Protein AF-A0AAT9G9V3-F1 (afdb_monomer_lite)

Radius of gyration: 20.54 Å; chains: 1; bounding box: 36×36×72 Å

pLDDT: mean 86.08, std 12.6, range [43.69, 94.94]

Organism: NCBI:txid3113639

Structure (mmCIF, N/CA/C/O backbone):
data_AF-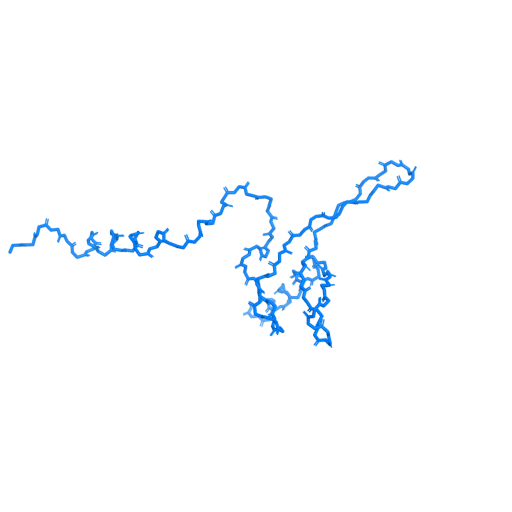A0AAT9G9V3-F1
#
_entry.id   AF-A0AAT9G9V3-F1
#
loop_
_atom_site.group_PDB
_atom_site.id
_atom_site.type_symbol
_atom_site.label_atom_id
_atom_site.label_alt_id
_atom_site.label_comp_id
_atom_site.label_asym_id
_atom_site.label_entity_id
_atom_site.label_seq_id
_atom_site.pdbx_PDB_ins_code
_atom_site.Cartn_x
_atom_site.Cartn_y
_atom_site.Cartn_z
_atom_site.occupancy
_atom_site.B_iso_or_equiv
_atom_site.auth_seq_id
_atom_site.auth_comp_id
_atom_site.auth_asym_id
_atom_site.auth_atom_id
_atom_site.pdbx_PDB_model_num
ATOM 1 N N . MET A 1 1 ? -13.713 0.844 48.429 1.00 48.12 1 MET A N 1
ATOM 2 C CA . MET A 1 1 ? -13.788 2.246 47.971 1.00 48.12 1 MET A CA 1
ATOM 3 C C . MET A 1 1 ? -13.233 2.299 46.562 1.00 48.12 1 MET A C 1
ATOM 5 O O . MET A 1 1 ? -12.088 1.921 46.354 1.00 48.12 1 MET A O 1
ATOM 9 N N . THR A 1 2 ? -14.066 2.657 45.594 1.00 72.19 2 THR A N 1
ATOM 10 C CA . THR A 1 2 ? -13.674 2.732 44.184 1.00 72.19 2 THR A CA 1
ATOM 11 C C . THR A 1 2 ? -13.137 4.135 43.929 1.00 72.19 2 THR A C 1
ATOM 13 O O . THR A 1 2 ? -13.892 5.094 44.026 1.00 72.19 2 THR A O 1
ATOM 16 N N . ILE A 1 3 ? -11.830 4.261 43.682 1.00 88.62 3 ILE A N 1
ATOM 17 C CA . ILE A 1 3 ? -11.157 5.567 43.533 1.00 88.62 3 ILE A CA 1
ATOM 18 C C . ILE A 1 3 ? -11.429 6.172 42.145 1.00 88.62 3 ILE A C 1
ATOM 20 O O . ILE A 1 3 ? -11.451 7.388 41.990 1.00 88.62 3 ILE A O 1
ATOM 24 N N . ILE A 1 4 ? -11.681 5.327 41.140 1.00 91.25 4 ILE A N 1
ATOM 25 C CA . ILE A 1 4 ? -12.012 5.723 39.765 1.00 91.25 4 ILE A CA 1
ATOM 26 C C . ILE A 1 4 ? -13.038 4.768 39.152 1.00 91.25 4 ILE A C 1
ATOM 28 O O . ILE A 1 4 ? -13.073 3.586 39.497 1.00 91.25 4 ILE A O 1
ATOM 32 N N . THR A 1 5 ? -13.846 5.257 38.210 1.00 93.44 5 THR A N 1
ATOM 33 C CA . THR A 1 5 ? -14.817 4.423 37.490 1.00 93.44 5 THR A CA 1
ATOM 34 C C . THR A 1 5 ? -14.118 3.384 36.609 1.00 93.44 5 THR A C 1
ATOM 36 O O . THR A 1 5 ? -12.986 3.567 36.147 1.00 93.44 5 THR A O 1
ATOM 39 N N . LYS A 1 6 ? -14.816 2.271 36.349 1.00 89.50 6 LYS A N 1
ATOM 40 C CA . LYS A 1 6 ? -14.334 1.214 35.448 1.00 89.50 6 LYS A CA 1
ATOM 41 C C . LYS A 1 6 ? -14.054 1.760 34.047 1.00 89.50 6 LYS A C 1
ATOM 43 O O . LYS A 1 6 ? -13.081 1.346 33.429 1.00 89.50 6 LYS A O 1
ATOM 48 N N . GLU A 1 7 ? -14.872 2.693 33.575 1.00 92.50 7 GLU A N 1
ATOM 49 C CA . GLU A 1 7 ? -14.719 3.346 32.271 1.00 92.50 7 GLU A CA 1
ATOM 50 C C . GLU A 1 7 ? -13.397 4.109 32.178 1.00 92.50 7 GLU A C 1
ATOM 52 O O . GLU A 1 7 ? -12.614 3.850 31.267 1.00 92.50 7 GLU A O 1
ATOM 57 N N . THR A 1 8 ? -13.082 4.951 33.169 1.00 92.00 8 THR A N 1
ATOM 58 C CA . THR A 1 8 ? -11.811 5.691 33.218 1.00 92.00 8 THR A CA 1
ATOM 59 C C . THR A 1 8 ? -10.615 4.745 33.280 1.00 92.00 8 THR A C 1
ATOM 61 O O . THR A 1 8 ? -9.619 4.941 32.585 1.00 92.00 8 THR A O 1
ATOM 64 N N . PHE A 1 9 ? -10.714 3.671 34.069 1.00 93.19 9 PHE A N 1
ATOM 65 C CA . PHE A 1 9 ? -9.659 2.662 34.133 1.00 93.19 9 PHE A CA 1
ATOM 66 C C . PHE A 1 9 ? -9.447 1.954 32.788 1.00 93.19 9 PHE A C 1
ATOM 68 O O . PHE A 1 9 ? -8.303 1.759 32.376 1.00 93.19 9 PHE A O 1
ATOM 75 N N . MET A 1 10 ? -10.526 1.582 32.092 1.00 92.62 10 MET A N 1
ATOM 76 C CA . MET A 1 10 ? -10.441 0.916 30.790 1.00 92.62 10 MET A CA 1
ATOM 77 C C . MET A 1 10 ? -9.892 1.849 29.708 1.00 92.62 10 MET A C 1
ATOM 79 O O . MET A 1 10 ? -8.993 1.439 28.982 1.00 92.62 10 MET A O 1
ATOM 83 N N . ALA A 1 11 ? -10.308 3.117 29.674 1.00 87.88 11 ALA A N 1
ATOM 84 C CA . ALA A 1 11 ? -9.765 4.107 28.742 1.00 87.88 11 ALA A CA 1
ATOM 85 C C . ALA A 1 11 ? -8.243 4.283 28.915 1.00 87.88 11 ALA A C 1
ATOM 87 O O . ALA A 1 11 ? -7.477 4.202 27.952 1.00 87.88 11 ALA A O 1
ATOM 88 N N . CYS A 1 12 ? -7.774 4.430 30.158 1.00 90.88 12 CYS A N 1
ATOM 89 C CA . CYS A 1 12 ? -6.343 4.506 30.460 1.00 90.88 12 CYS A CA 1
ATOM 90 C C . CYS A 1 12 ? -5.604 3.203 30.113 1.00 90.88 12 CYS A C 1
ATOM 92 O O . CYS A 1 12 ? -4.468 3.229 29.631 1.00 90.88 12 CYS A O 1
ATOM 94 N N . LYS A 1 13 ? -6.240 2.048 30.345 1.00 89.81 13 LYS A N 1
ATOM 95 C CA . LYS A 1 13 ? -5.694 0.73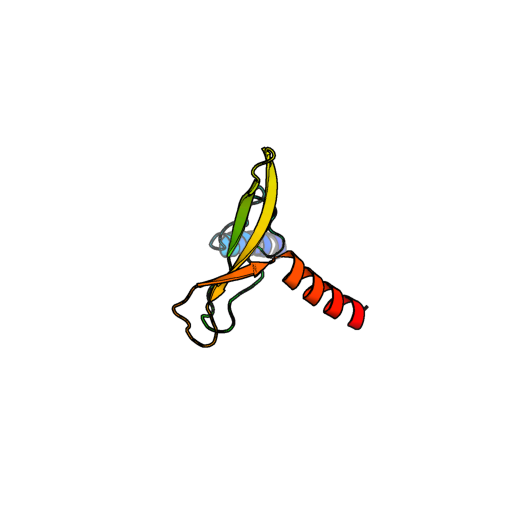3 29.996 1.00 89.81 13 LYS A CA 1
ATOM 96 C C . LYS A 1 13 ? -5.528 0.588 28.483 1.00 89.81 13 LYS A C 1
ATOM 98 O O . LYS A 1 13 ? -4.482 0.099 28.064 1.00 89.81 13 LYS A O 1
ATOM 103 N N . ASP A 1 14 ? -6.484 1.046 27.686 1.00 87.00 14 ASP A N 1
ATOM 104 C CA . ASP A 1 14 ? -6.437 0.967 26.225 1.00 87.00 14 ASP A CA 1
ATOM 105 C C . ASP A 1 14 ? -5.340 1.856 25.638 1.00 87.00 14 ASP A C 1
ATOM 107 O O . ASP A 1 14 ? -4.587 1.404 24.775 1.00 87.00 14 ASP A O 1
ATOM 111 N N . VAL A 1 15 ? -5.151 3.068 26.169 1.00 82.31 15 VAL A N 1
ATOM 112 C CA . VAL A 1 15 ? -4.019 3.934 25.794 1.00 82.31 15 VAL A CA 1
ATOM 113 C C . VAL A 1 15 ? -2.687 3.272 26.163 1.00 82.31 15 VAL A C 1
ATOM 115 O O . VAL A 1 15 ? -1.789 3.165 25.326 1.00 82.31 15 VAL A O 1
ATOM 118 N N . ARG A 1 16 ? -2.565 2.751 27.393 1.00 82.50 16 ARG A N 1
ATOM 119 C CA . ARG A 1 16 ? -1.347 2.077 27.879 1.00 82.50 16 ARG A CA 1
ATOM 120 C C . ARG A 1 16 ? -0.997 0.837 27.052 1.00 82.50 16 ARG A C 1
ATOM 122 O O . ARG A 1 16 ? 0.177 0.600 26.778 1.00 82.50 16 ARG A O 1
ATOM 129 N N . LEU A 1 17 ? -1.994 0.040 26.666 1.00 82.12 17 LEU A N 1
ATOM 130 C CA . LEU A 1 17 ? -1.816 -1.160 25.840 1.00 82.12 17 LEU A CA 1
ATOM 131 C C . LEU A 1 17 ? -1.652 -0.828 24.346 1.00 82.12 17 LEU A C 1
ATOM 133 O O . LEU A 1 17 ? -1.014 -1.586 23.616 1.00 82.12 17 LEU A O 1
ATOM 137 N N . GLY A 1 18 ? -2.177 0.309 23.889 1.00 72.00 18 GLY A N 1
ATOM 138 C CA . GLY A 1 18 ? -2.040 0.820 22.526 1.00 72.00 18 GLY A CA 1
ATOM 139 C C . GLY A 1 18 ? -0.696 1.493 22.234 1.00 72.00 18 GLY A C 1
ATOM 140 O O . GLY A 1 18 ? -0.310 1.565 21.073 1.00 72.00 18 GLY A O 1
ATOM 141 N N . TRP A 1 19 ? 0.057 1.912 23.258 1.00 56.06 19 TRP A N 1
ATOM 142 C CA . TRP A 1 19 ? 1.309 2.680 23.134 1.00 56.06 19 TRP A CA 1
ATOM 143 C C . TRP A 1 19 ? 2.424 1.992 22.319 1.00 56.06 19 TRP A C 1
ATOM 145 O O . TRP A 1 19 ? 3.259 2.660 21.716 1.00 56.06 19 TRP A O 1
ATOM 155 N N . LYS A 1 20 ? 2.450 0.651 22.258 1.00 59.72 20 LYS A N 1
ATOM 156 C CA . LYS A 1 20 ? 3.404 -0.107 21.418 1.00 59.72 20 LYS A CA 1
ATOM 157 C C . LYS A 1 20 ? 2.932 -0.323 19.978 1.00 59.72 20 LYS A C 1
ATOM 159 O O . LYS A 1 20 ? 3.703 -0.834 19.163 1.00 59.72 20 LYS A O 1
ATOM 164 N N . LYS A 1 21 ? 1.690 0.032 19.638 1.00 64.06 21 LYS A N 1
ATOM 165 C CA . LYS A 1 21 ? 1.251 0.022 18.242 1.00 64.06 21 LYS A CA 1
ATOM 166 C C . LYS A 1 21 ? 1.978 1.163 17.549 1.00 64.06 21 LYS A C 1
ATOM 168 O O . LYS A 1 21 ? 1.914 2.303 17.994 1.00 64.06 21 LYS A O 1
ATOM 173 N N . LYS A 1 22 ? 2.720 0.834 16.491 1.00 60.94 22 LYS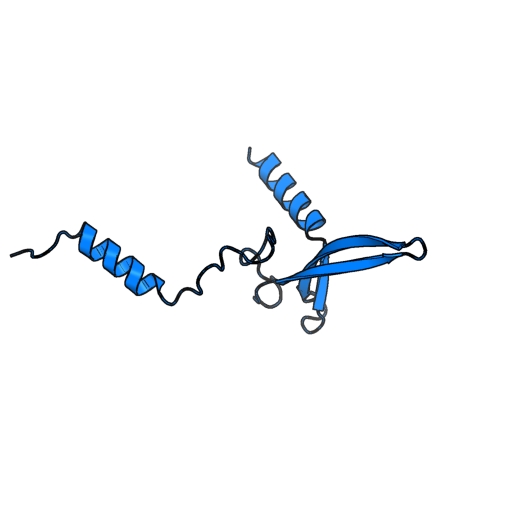 A N 1
ATOM 174 C CA . LYS A 1 22 ? 3.469 1.806 15.692 1.00 60.94 22 LYS A CA 1
ATOM 175 C C . LYS A 1 22 ? 2.514 2.963 15.347 1.00 60.94 22 LYS A C 1
ATOM 177 O O . LYS A 1 22 ? 1.505 2.685 14.697 1.00 60.94 22 LYS A O 1
ATOM 182 N N . PRO A 1 23 ? 2.763 4.205 15.807 1.00 56.88 23 PRO A N 1
ATOM 183 C CA . PRO A 1 23 ? 1.835 5.300 15.577 1.00 56.88 23 PRO A CA 1
ATOM 184 C C . PRO A 1 23 ? 1.613 5.449 14.074 1.00 56.88 23 PRO A C 1
ATOM 186 O O . PRO A 1 23 ? 2.570 5.488 13.291 1.00 56.88 23 PRO A O 1
ATOM 189 N N . PHE A 1 24 ? 0.342 5.477 13.671 1.00 56.88 24 PHE A N 1
ATOM 190 C CA . PHE A 1 24 ? -0.042 5.838 12.316 1.00 56.88 24 PHE A CA 1
ATOM 191 C C . PHE A 1 24 ? 0.492 7.252 12.076 1.00 56.88 24 PHE A C 1
ATOM 193 O O . PHE A 1 24 ? 0.051 8.201 12.721 1.00 56.88 24 PHE A O 1
ATOM 200 N N . LYS A 1 25 ? 1.523 7.386 11.231 1.00 53.47 25 LYS A N 1
ATOM 201 C CA . LYS A 1 25 ? 2.083 8.688 10.850 1.00 53.47 25 LYS A CA 1
ATOM 202 C C . LYS A 1 25 ? 1.020 9.427 10.034 1.00 53.47 25 LYS A C 1
ATOM 204 O O . LYS A 1 25 ? 0.975 9.290 8.815 1.00 53.47 25 LYS A O 1
ATOM 209 N N . TYR A 1 26 ? 0.167 10.173 10.722 1.00 43.69 26 TYR A N 1
ATOM 210 C CA . TYR A 1 26 ? -0.735 11.146 10.124 1.00 43.69 26 TYR A CA 1
ATOM 211 C C . TYR A 1 26 ? 0.148 12.260 9.536 1.00 43.69 26 TYR A C 1
ATOM 213 O O . TYR A 1 26 ? 0.845 12.941 10.286 1.00 43.69 26 TYR A O 1
ATOM 221 N N . GLY A 1 27 ? 0.239 12.352 8.204 1.00 52.94 27 GLY A N 1
ATOM 222 C CA . GLY A 1 27 ? 1.071 13.348 7.504 1.00 52.94 27 GLY A CA 1
ATOM 223 C C . GLY A 1 27 ? 2.254 12.818 6.675 1.00 52.94 27 GLY A C 1
ATOM 224 O O . GLY A 1 27 ? 3.093 13.605 6.245 1.00 52.94 27 GLY A O 1
ATOM 225 N N . GLY A 1 28 ? 2.375 11.504 6.440 1.00 56.66 28 GLY A N 1
ATOM 226 C CA . GLY A 1 28 ? 3.178 11.003 5.308 1.00 56.66 28 GLY A CA 1
ATOM 227 C C . GLY A 1 28 ? 2.384 11.101 4.000 1.00 56.66 28 GLY A C 1
ATOM 228 O O . GLY A 1 28 ? 1.166 11.144 4.081 1.00 56.66 28 GLY A O 1
ATOM 229 N N . LYS A 1 29 ? 3.048 11.104 2.825 1.00 61.69 29 LYS A N 1
ATOM 230 C CA . LYS A 1 29 ? 2.377 11.040 1.504 1.00 61.69 29 LYS A CA 1
ATOM 231 C C . LYS A 1 29 ? 1.168 10.088 1.557 1.00 61.69 29 LYS A C 1
ATOM 233 O O . LYS A 1 29 ? 1.332 8.956 2.033 1.00 61.69 29 LYS A O 1
ATOM 238 N N . ASP A 1 30 ? 0.008 10.571 1.103 1.00 69.56 30 ASP A N 1
ATOM 239 C CA . ASP A 1 30 ? -1.282 9.872 1.162 1.00 69.56 30 ASP A CA 1
ATOM 240 C C . ASP A 1 30 ? -1.291 8.686 0.198 1.00 69.56 30 ASP A C 1
ATOM 242 O O . ASP A 1 30 ? -1.758 8.751 -0.934 1.00 69.56 30 ASP A O 1
ATOM 246 N N . PHE A 1 31 ? -0.703 7.587 0.646 1.00 81.88 31 PHE A N 1
ATOM 247 C CA . PHE A 1 31 ? -0.792 6.304 -0.026 1.00 81.88 31 PHE A CA 1
ATOM 248 C C . PHE A 1 31 ? -2.026 5.574 0.486 1.00 81.88 31 PHE A C 1
ATOM 250 O O . PHE A 1 31 ? -2.107 5.272 1.682 1.00 81.88 31 PHE A O 1
ATOM 257 N N . LEU A 1 32 ? -2.965 5.270 -0.409 1.00 86.00 32 LEU A N 1
ATOM 258 C CA . LEU A 1 32 ? -4.281 4.751 -0.040 1.00 86.00 32 LEU A CA 1
ATOM 259 C C . LEU A 1 32 ? -4.188 3.436 0.739 1.00 86.00 32 LEU A C 1
ATOM 261 O O . LEU A 1 32 ? -4.877 3.241 1.737 1.00 86.00 32 LEU A O 1
ATOM 265 N N . PHE A 1 33 ? -3.296 2.541 0.314 1.00 89.06 33 PHE A N 1
ATOM 266 C CA . PHE A 1 33 ? -3.173 1.208 0.905 1.00 89.06 33 PHE A CA 1
ATOM 267 C C . PHE A 1 33 ? -2.114 1.106 2.007 1.00 89.06 33 PHE A C 1
ATOM 269 O O . PHE A 1 33 ? -1.748 0.004 2.435 1.00 89.06 33 PHE A O 1
ATOM 276 N N . ARG A 1 34 ? -1.602 2.240 2.499 1.00 85.94 34 ARG A N 1
ATOM 277 C CA . ARG A 1 34 ? -0.536 2.270 3.503 1.00 85.94 34 ARG A CA 1
ATOM 278 C C . ARG A 1 34 ? -0.932 1.515 4.768 1.00 85.94 34 ARG A C 1
ATOM 280 O O . ARG A 1 34 ? -1.771 1.957 5.543 1.00 85.94 34 ARG A O 1
ATOM 287 N N . GLY A 1 35 ? -0.237 0.409 5.022 1.00 84.75 35 GLY A N 1
ATOM 288 C CA . GLY A 1 35 ? -0.453 -0.406 6.218 1.00 84.75 35 GLY A CA 1
ATOM 289 C C . GLY A 1 35 ? -1.732 -1.245 6.200 1.00 84.75 35 GLY A C 1
ATOM 290 O O . GLY A 1 35 ? -2.038 -1.859 7.217 1.00 84.75 35 GLY A O 1
ATOM 291 N N . LEU A 1 36 ? -2.446 -1.297 5.072 1.00 89.56 36 LEU A N 1
ATOM 292 C CA . LEU A 1 36 ? -3.677 -2.077 4.923 1.00 89.56 36 LEU A CA 1
ATOM 293 C C . LEU A 1 36 ? -3.438 -3.442 4.273 1.00 89.56 36 LEU A C 1
ATOM 295 O O . LEU A 1 36 ? -4.161 -4.392 4.556 1.00 89.56 36 LEU A O 1
ATOM 299 N N . ILE A 1 37 ? -2.420 -3.551 3.419 1.00 91.50 37 ILE A N 1
ATOM 300 C CA . ILE A 1 37 ? -2.192 -4.732 2.582 1.00 91.50 37 ILE A CA 1
ATOM 301 C C . ILE A 1 37 ? -0.888 -5.459 2.929 1.00 91.50 37 ILE A C 1
ATOM 303 O O . ILE A 1 37 ? 0.160 -4.860 3.200 1.00 91.50 37 ILE A O 1
ATOM 307 N N . THR A 1 38 ? -0.950 -6.786 2.883 1.00 94.31 38 THR A N 1
ATOM 308 C CA . THR A 1 38 ? 0.183 -7.691 3.089 1.00 94.31 38 THR A CA 1
ATOM 309 C C . THR A 1 38 ? 0.339 -8.617 1.887 1.00 94.31 38 THR A C 1
ATOM 311 O O . THR A 1 38 ? -0.615 -8.950 1.186 1.00 94.31 38 THR A O 1
ATOM 314 N N . CYS A 1 39 ? 1.575 -9.019 1.606 1.00 92.81 39 CYS A N 1
ATOM 315 C CA . CYS A 1 39 ? 1.875 -9.964 0.544 1.00 92.81 39 CYS A CA 1
ATOM 316 C C . CYS A 1 39 ? 1.430 -11.367 0.969 1.00 92.81 39 CYS A C 1
ATOM 318 O O . CYS A 1 39 ? 1.970 -11.908 1.931 1.00 92.81 39 CYS A O 1
ATOM 320 N N . ALA A 1 40 ? 0.522 -11.991 0.219 1.00 92.56 40 ALA A N 1
ATOM 321 C CA . ALA A 1 40 ? 0.058 -13.352 0.506 1.00 92.56 40 ALA A CA 1
ATOM 322 C C . ALA A 1 40 ? 1.190 -14.403 0.497 1.00 92.56 40 ALA A C 1
ATOM 324 O O . ALA A 1 40 ? 1.101 -15.414 1.182 1.00 92.56 40 ALA A O 1
ATOM 325 N N . VAL A 1 41 ? 2.266 -14.156 -0.258 1.00 92.00 41 VAL A N 1
ATOM 326 C CA . VAL A 1 41 ? 3.388 -15.096 -0.434 1.00 92.00 41 VAL A CA 1
ATOM 327 C C . VAL A 1 41 ? 4.375 -15.031 0.732 1.00 92.00 41 VAL A C 1
ATOM 329 O O . VAL A 1 41 ? 4.895 -16.052 1.165 1.00 92.00 41 VAL A O 1
ATOM 332 N N . THR A 1 42 ? 4.674 -13.827 1.226 1.00 91.44 42 THR A N 1
ATOM 333 C CA . THR A 1 42 ? 5.739 -13.613 2.226 1.00 91.44 42 THR A CA 1
ATOM 334 C C . THR A 1 42 ? 5.222 -13.150 3.585 1.00 91.44 42 THR A C 1
ATOM 336 O O . THR A 1 42 ? 6.003 -13.053 4.528 1.00 91.44 42 THR A O 1
ATOM 339 N N . GLY A 1 43 ? 3.943 -12.785 3.690 1.00 92.19 43 GLY A N 1
ATOM 340 C CA . GLY A 1 43 ? 3.338 -12.169 4.873 1.00 92.19 43 GLY A CA 1
ATOM 341 C C . GLY A 1 43 ? 3.822 -10.744 5.168 1.00 92.19 43 GLY A C 1
ATOM 342 O O . GLY A 1 43 ? 3.324 -10.099 6.089 1.00 92.19 43 GLY A O 1
ATOM 343 N N . LYS A 1 44 ? 4.787 -10.222 4.402 1.00 91.44 44 LYS A N 1
ATOM 344 C CA . LYS A 1 44 ? 5.357 -8.889 4.612 1.00 91.44 44 LYS A CA 1
ATOM 345 C C . LYS A 1 44 ? 4.357 -7.806 4.218 1.00 91.44 44 LYS A C 1
ATOM 347 O O . LYS A 1 44 ? 3.593 -7.964 3.267 1.00 91.44 44 LYS A O 1
ATOM 352 N N . MET A 1 45 ? 4.398 -6.684 4.930 1.00 92.25 45 MET A N 1
ATOM 353 C CA . MET A 1 45 ? 3.619 -5.495 4.585 1.00 92.25 45 MET A CA 1
ATOM 354 C C . MET A 1 45 ? 4.067 -4.949 3.227 1.00 92.25 45 MET A C 1
ATOM 356 O O . MET A 1 45 ? 5.267 -4.812 2.982 1.00 92.25 45 MET A O 1
ATOM 360 N N . VAL A 1 46 ? 3.105 -4.643 2.359 1.00 93.44 46 VAL A N 1
ATOM 361 C CA . VAL A 1 46 ? 3.374 -4.013 1.062 1.00 93.44 46 VAL A CA 1
ATOM 362 C C . VAL A 1 46 ? 3.613 -2.521 1.281 1.00 93.44 46 VAL A C 1
ATOM 364 O O . VAL A 1 46 ? 2.961 -1.883 2.111 1.00 93.44 46 VAL A O 1
ATOM 367 N N . THR A 1 47 ? 4.579 -1.967 0.555 1.00 90.50 47 THR A N 1
ATOM 368 C CA . THR A 1 47 ? 4.980 -0.561 0.670 1.00 90.50 47 THR A CA 1
ATOM 369 C C . THR A 1 47 ? 4.656 0.199 -0.605 1.00 90.50 47 THR A C 1
ATOM 371 O O . THR A 1 47 ? 4.931 -0.300 -1.694 1.00 90.50 47 THR A O 1
ATOM 374 N N . SER A 1 48 ? 4.120 1.410 -0.469 1.00 91.19 48 SER A N 1
ATOM 375 C CA . SER A 1 48 ? 3.867 2.300 -1.604 1.00 91.19 48 SER A CA 1
ATOM 376 C C . SER A 1 48 ? 5.094 3.168 -1.911 1.00 91.19 48 SER A C 1
ATOM 378 O O . SER A 1 48 ? 5.733 3.702 -1.000 1.00 91.19 48 SER A O 1
ATOM 380 N N . GLU A 1 49 ? 5.424 3.306 -3.192 1.00 90.31 49 GLU A N 1
ATOM 381 C CA . GLU A 1 49 ? 6.559 4.062 -3.736 1.00 90.31 49 GLU A CA 1
ATOM 382 C C . GLU A 1 49 ? 6.068 4.933 -4.907 1.00 90.31 49 GLU A C 1
ATOM 384 O O . GLU A 1 49 ? 5.245 4.486 -5.703 1.00 90.31 49 GLU A O 1
ATOM 389 N N . ILE A 1 50 ? 6.553 6.177 -5.024 1.00 91.06 50 ILE A N 1
ATOM 390 C CA . ILE A 1 50 ? 6.245 7.047 -6.176 1.00 91.06 50 ILE A CA 1
ATOM 391 C C . ILE A 1 50 ? 7.370 6.937 -7.187 1.00 91.06 50 ILE A C 1
ATOM 393 O O . ILE A 1 50 ? 8.537 7.103 -6.839 1.00 91.06 50 ILE A O 1
ATOM 397 N N . HIS A 1 51 ? 7.004 6.677 -8.434 1.00 90.62 51 HIS A N 1
ATOM 398 C CA . HIS A 1 51 ? 7.912 6.660 -9.564 1.00 90.62 51 HIS A CA 1
ATOM 399 C C . HIS A 1 51 ? 7.544 7.827 -10.474 1.00 90.62 51 HIS A C 1
ATOM 401 O O . HIS A 1 51 ? 6.415 7.898 -10.962 1.00 90.62 51 HIS A O 1
ATOM 407 N N . SER A 1 52 ? 8.495 8.728 -10.697 1.00 91.75 52 SER A N 1
ATOM 408 C CA . SER A 1 52 ? 8.357 9.833 -11.638 1.00 91.75 52 SER A CA 1
ATOM 409 C C . SER A 1 52 ? 9.141 9.541 -12.914 1.00 91.75 52 SER A C 1
ATOM 411 O O . SER A 1 52 ? 10.201 8.908 -12.890 1.00 91.75 52 SER A O 1
ATOM 413 N N . LYS A 1 53 ? 8.606 9.978 -14.052 1.00 91.81 53 LYS A N 1
ATOM 414 C CA . LYS A 1 53 ? 9.279 9.913 -15.347 1.00 91.81 53 LYS A CA 1
ATOM 415 C C . LYS A 1 53 ? 9.212 11.275 -16.015 1.00 91.81 53 LYS A C 1
ATOM 417 O O . LYS A 1 53 ? 8.125 11.780 -16.283 1.00 91.81 53 LYS A O 1
ATOM 422 N N . THR A 1 54 ? 10.385 11.813 -16.326 1.00 93.44 54 THR A N 1
ATOM 423 C CA . THR A 1 54 ? 10.528 13.012 -17.151 1.00 93.44 54 THR A CA 1
ATOM 424 C C . THR A 1 54 ? 10.689 12.602 -18.610 1.00 93.44 54 THR A C 1
ATOM 426 O O . THR A 1 54 ? 11.523 11.754 -18.936 1.00 93.44 54 THR A O 1
ATOM 429 N N . TYR A 1 55 ? 9.875 13.177 -19.485 1.00 91.50 55 TYR A N 1
ATOM 430 C CA . TYR A 1 55 ? 9.922 12.955 -20.925 1.00 91.50 55 TYR A CA 1
ATOM 431 C C . TYR A 1 55 ? 10.832 13.981 -21.603 1.00 91.50 55 TYR A C 1
ATOM 433 O O . TYR A 1 55 ? 11.217 14.995 -21.020 1.00 91.50 55 TYR A O 1
ATOM 441 N N . SER A 1 56 ? 11.189 13.711 -22.856 1.00 90.06 56 SER A N 1
ATOM 442 C CA . SER A 1 56 ? 12.064 14.572 -23.660 1.00 90.06 56 SER A CA 1
ATOM 443 C C . SER A 1 56 ? 11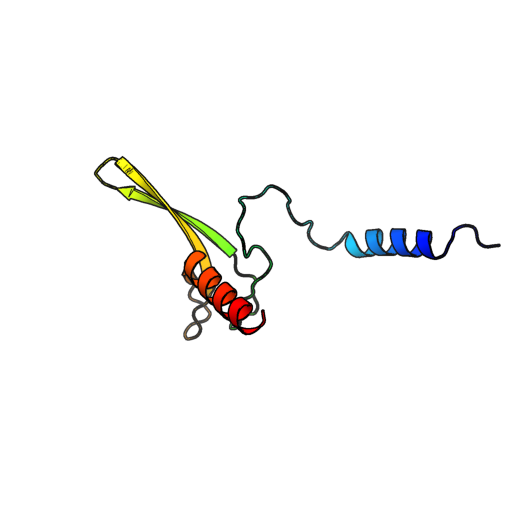.487 15.965 -23.938 1.00 90.06 56 SER A C 1
ATOM 445 O O . SER A 1 56 ? 12.242 16.872 -24.261 1.00 90.06 56 SER A O 1
ATOM 447 N N . ASP A 1 57 ? 10.171 16.138 -23.811 1.00 92.25 57 ASP A N 1
ATOM 448 C CA . ASP A 1 57 ? 9.450 17.411 -23.940 1.00 92.25 57 ASP A CA 1
ATOM 449 C C . ASP A 1 57 ? 9.394 18.218 -22.623 1.00 92.25 57 ASP A C 1
ATOM 451 O O . ASP A 1 57 ? 8.811 19.299 -22.582 1.00 92.25 57 ASP A O 1
ATOM 455 N N . GLY A 1 58 ? 9.997 17.706 -21.543 1.00 91.38 58 GLY A N 1
ATOM 456 C CA . GLY A 1 58 ? 9.987 18.324 -20.216 1.00 91.38 58 GLY A CA 1
ATOM 457 C C . GLY A 1 58 ? 8.762 17.981 -19.364 1.00 91.38 58 GLY A C 1
ATOM 458 O O . GLY A 1 58 ? 8.700 18.398 -18.206 1.00 91.38 58 GLY A O 1
ATOM 459 N N . LYS A 1 59 ? 7.806 17.196 -19.875 1.00 93.00 59 LYS A N 1
ATOM 460 C CA . LYS A 1 59 ? 6.668 16.718 -19.084 1.00 93.00 59 LYS A CA 1
ATOM 461 C C . LYS A 1 59 ? 7.153 15.764 -17.988 1.00 93.00 59 LYS A C 1
ATOM 463 O O . LYS A 1 59 ? 8.025 14.933 -18.232 1.00 93.00 59 LYS A O 1
ATOM 468 N N . VAL A 1 60 ? 6.566 15.849 -16.794 1.00 91.94 60 VAL A N 1
ATOM 469 C CA . VAL A 1 60 ? 6.799 14.900 -15.694 1.00 91.94 60 VAL A CA 1
ATOM 470 C C . VAL A 1 60 ? 5.485 14.207 -15.369 1.00 91.94 60 VAL A C 1
ATOM 472 O O . VAL A 1 60 ? 4.516 14.871 -15.013 1.00 91.94 60 VAL A O 1
ATOM 475 N N . ASP A 1 61 ? 5.458 12.883 -15.488 1.00 91.75 61 ASP A N 1
ATOM 476 C CA . ASP A 1 61 ? 4.350 12.069 -14.987 1.00 91.75 61 ASP A CA 1
ATOM 477 C C . ASP A 1 61 ? 4.801 11.322 -13.725 1.00 91.75 61 ASP A C 1
ATOM 479 O O . ASP A 1 61 ? 5.915 10.794 -13.666 1.00 91.75 61 ASP A O 1
ATOM 483 N N . GLU A 1 62 ? 3.929 11.266 -12.719 1.00 90.81 62 GLU A N 1
ATOM 484 C CA . GLU A 1 62 ? 4.156 10.536 -11.471 1.00 90.81 62 GLU A CA 1
ATOM 485 C C . GLU A 1 62 ? 3.100 9.453 -11.281 1.00 90.81 62 GLU A C 1
ATOM 487 O O . GLU A 1 62 ? 1.914 9.659 -11.544 1.00 90.81 62 GLU A O 1
ATOM 492 N N . TRP A 1 63 ? 3.529 8.300 -10.775 1.00 91.56 63 TRP A N 1
ATOM 493 C CA . TRP A 1 63 ? 2.628 7.204 -10.454 1.00 91.56 63 TRP A CA 1
ATOM 494 C C . TRP A 1 63 ? 3.009 6.519 -9.155 1.00 91.56 63 TRP A C 1
ATOM 496 O O . TRP A 1 63 ? 4.189 6.317 -8.858 1.00 91.56 63 TRP A O 1
ATOM 506 N N . THR A 1 64 ? 1.987 6.101 -8.415 1.00 92.69 64 THR A N 1
ATOM 507 C CA . THR A 1 64 ? 2.158 5.317 -7.197 1.00 92.69 64 THR A CA 1
ATOM 508 C C . THR A 1 64 ? 2.156 3.829 -7.519 1.00 92.69 64 THR A C 1
ATOM 510 O O . THR A 1 64 ? 1.248 3.307 -8.171 1.00 92.69 64 THR A O 1
ATOM 513 N N . TYR A 1 65 ? 3.171 3.135 -7.021 1.00 94.12 65 TYR A N 1
ATOM 514 C CA . TYR A 1 65 ? 3.332 1.696 -7.127 1.00 94.12 65 TYR A CA 1
ATOM 515 C C . TYR A 1 65 ? 3.333 1.045 -5.748 1.00 94.12 65 TYR A C 1
ATOM 517 O O . TYR A 1 65 ? 3.852 1.588 -4.779 1.00 94.12 65 TYR A O 1
ATOM 525 N N . LEU A 1 66 ? 2.802 -0.167 -5.688 1.00 94.25 66 LEU A N 1
ATOM 526 C CA . LEU A 1 66 ? 2.808 -1.067 -4.550 1.00 94.25 66 LEU A CA 1
ATOM 527 C C . LEU A 1 66 ? 3.910 -2.112 -4.751 1.00 94.25 66 LEU A C 1
ATOM 529 O O . LEU A 1 66 ? 3.851 -2.936 -5.668 1.00 94.25 66 LEU A O 1
ATOM 533 N N . GLY A 1 67 ? 4.928 -2.071 -3.895 1.00 94.12 67 GLY A N 1
ATOM 534 C CA . GLY A 1 67 ? 6.043 -3.010 -3.893 1.00 94.12 67 GLY A CA 1
ATOM 535 C C . GLY A 1 67 ? 5.703 -4.296 -3.140 1.00 94.12 67 GLY A C 1
ATOM 536 O O . GLY A 1 67 ? 5.553 -4.285 -1.918 1.00 94.12 67 GLY A O 1
ATOM 537 N N . THR A 1 68 ? 5.632 -5.415 -3.855 1.00 94.50 68 THR A N 1
ATOM 538 C CA . THR A 1 68 ? 5.348 -6.754 -3.311 1.00 94.50 68 THR A CA 1
ATOM 539 C C . THR A 1 68 ? 6.346 -7.787 -3.848 1.00 94.50 68 THR A C 1
ATOM 541 O O . THR A 1 68 ? 7.330 -7.427 -4.490 1.00 94.50 68 THR A O 1
ATOM 544 N N . TRP A 1 69 ? 6.147 -9.075 -3.568 1.00 94.94 69 TRP A N 1
ATOM 545 C CA . TRP A 1 69 ? 7.048 -10.159 -3.972 1.00 94.94 69 TRP A CA 1
ATOM 546 C C . TRP A 1 69 ? 6.386 -11.096 -4.976 1.00 94.94 69 TRP A C 1
ATOM 548 O O . TRP A 1 69 ? 5.184 -11.352 -4.914 1.00 94.94 69 TRP A O 1
ATOM 558 N N . ASN A 1 70 ? 7.181 -11.601 -5.919 1.00 93.81 70 ASN A N 1
ATOM 559 C CA . ASN A 1 70 ? 6.697 -12.477 -6.976 1.00 93.81 70 ASN A CA 1
ATOM 560 C C . ASN A 1 70 ? 6.249 -13.836 -6.397 1.00 93.81 70 ASN A C 1
ATOM 562 O O . ASN A 1 70 ? 7.024 -14.469 -5.680 1.00 93.81 70 ASN A O 1
ATOM 566 N N . PRO A 1 71 ? 5.054 -14.341 -6.750 1.00 91.69 71 PRO A N 1
ATOM 567 C CA . PRO A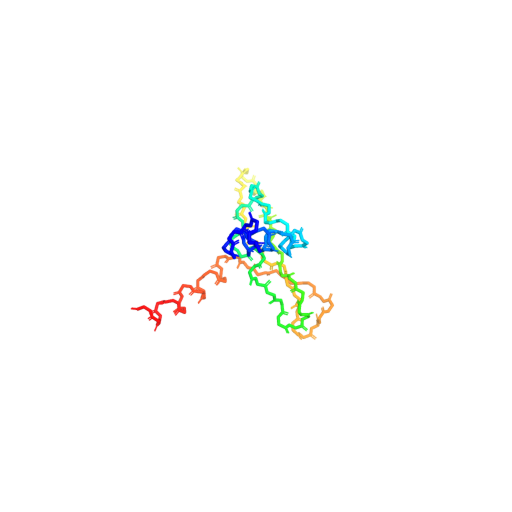 1 71 ? 4.562 -15.626 -6.249 1.00 91.69 71 PRO A CA 1
ATOM 568 C C . PRO A 1 71 ? 5.382 -16.832 -6.715 1.00 91.69 71 PRO A C 1
ATOM 570 O O . PRO A 1 71 ? 5.499 -17.806 -5.982 1.00 91.69 71 PRO A O 1
ATOM 573 N N . LYS A 1 72 ? 5.989 -16.771 -7.905 1.00 93.06 72 LYS A N 1
ATOM 574 C CA . LYS A 1 72 ? 6.861 -17.834 -8.432 1.00 93.06 72 LYS A CA 1
ATOM 575 C C . LYS A 1 72 ? 8.290 -17.741 -7.898 1.00 93.06 72 LYS A C 1
ATOM 577 O O . LYS A 1 72 ? 9.008 -18.731 -7.902 1.00 93.06 72 LYS A O 1
ATOM 582 N N . ASN A 1 73 ? 8.717 -16.552 -7.474 1.00 92.69 73 ASN A N 1
ATOM 583 C CA . ASN A 1 73 ? 10.037 -16.330 -6.890 1.00 92.69 73 ASN A CA 1
ATOM 584 C C . ASN A 1 73 ? 9.939 -15.318 -5.735 1.00 92.69 73 ASN A C 1
ATOM 586 O O . ASN A 1 73 ? 10.107 -14.115 -5.966 1.00 92.69 73 ASN A O 1
ATOM 590 N N . PRO A 1 74 ? 9.718 -15.788 -4.494 1.00 89.50 74 PRO A N 1
ATOM 591 C CA . PRO A 1 74 ? 9.488 -14.929 -3.330 1.00 89.50 74 PRO A CA 1
ATOM 592 C C . PRO A 1 74 ? 10.639 -13.976 -2.979 1.00 89.50 74 PRO A C 1
ATOM 594 O O . PRO A 1 74 ? 10.443 -13.051 -2.196 1.00 89.50 74 PRO A O 1
ATOM 597 N N . ASN A 1 75 ? 11.832 -14.163 -3.552 1.00 90.38 75 ASN A N 1
ATOM 598 C CA . ASN A 1 75 ? 12.976 -13.270 -3.349 1.00 90.38 75 ASN A CA 1
ATOM 599 C C . ASN A 1 75 ? 12.995 -12.086 -4.328 1.00 90.38 75 ASN A C 1
ATOM 601 O O . ASN A 1 75 ? 13.736 -11.126 -4.122 1.00 90.38 75 ASN A O 1
ATOM 605 N N . LYS A 1 76 ? 12.175 -12.120 -5.384 1.00 93.75 76 LYS A N 1
ATOM 606 C CA . LYS A 1 76 ? 12.105 -11.061 -6.393 1.00 93.75 76 LYS A CA 1
ATOM 607 C C . LYS A 1 76 ? 10.989 -10.073 -6.060 1.00 93.75 76 LYS A C 1
ATOM 609 O O . LYS A 1 76 ? 9.815 -10.446 -6.047 1.00 93.75 76 LYS A O 1
ATOM 614 N N . LYS A 1 77 ? 11.352 -8.805 -5.849 1.00 92.12 77 LYS A N 1
ATOM 615 C CA . LYS A 1 77 ? 10.386 -7.708 -5.698 1.00 92.12 77 LYS A CA 1
ATOM 616 C C . LYS A 1 77 ? 9.734 -7.392 -7.048 1.00 92.12 77 LYS A C 1
ATOM 618 O O . LYS A 1 77 ? 10.398 -7.403 -8.085 1.00 92.12 77 LYS A O 1
ATOM 623 N N . ILE A 1 78 ? 8.435 -7.138 -7.026 1.00 94.31 78 ILE A N 1
ATOM 624 C CA . ILE A 1 78 ? 7.625 -6.698 -8.161 1.00 94.31 78 ILE A CA 1
ATOM 625 C C . ILE A 1 78 ? 6.818 -5.470 -7.752 1.00 94.31 78 ILE A C 1
ATOM 627 O O . ILE A 1 78 ? 6.573 -5.243 -6.567 1.00 94.31 78 ILE A O 1
ATOM 631 N N . TYR A 1 79 ? 6.407 -4.697 -8.747 1.00 94.31 79 TYR A N 1
ATOM 632 C CA . TYR A 1 79 ? 5.688 -3.449 -8.557 1.00 94.31 79 TYR A CA 1
ATOM 633 C C . TYR A 1 79 ? 4.381 -3.504 -9.329 1.00 94.31 79 TYR A C 1
ATOM 635 O O . TYR A 1 79 ? 4.375 -3.834 -10.513 1.00 94.31 79 TYR A O 1
ATOM 643 N N . VAL A 1 80 ? 3.291 -3.196 -8.639 1.00 93.62 80 VAL A N 1
ATOM 644 C CA . VAL A 1 80 ? 1.943 -3.129 -9.209 1.00 93.62 80 VAL A CA 1
ATOM 645 C C . VAL A 1 80 ? 1.432 -1.713 -9.033 1.00 93.62 80 VAL A C 1
ATOM 647 O O . VAL A 1 80 ? 1.756 -1.056 -8.049 1.00 93.62 80 VAL A O 1
ATOM 650 N N . ARG A 1 81 ? 0.668 -1.211 -9.992 1.00 93.44 81 ARG A N 1
ATOM 651 C CA . ARG A 1 81 ? 0.104 0.135 -9.935 1.00 93.44 81 ARG A CA 1
ATOM 652 C C . ARG A 1 81 ? -0.946 0.241 -8.830 1.00 93.44 81 ARG A C 1
ATOM 654 O O . ARG A 1 81 ? -1.805 -0.630 -8.713 1.00 93.44 81 ARG A O 1
ATOM 661 N N . GLU A 1 82 ? -0.893 1.301 -8.024 1.00 92.56 82 GLU A N 1
ATOM 662 C CA . GLU A 1 82 ? -1.866 1.492 -6.937 1.00 92.56 82 GLU A CA 1
ATOM 663 C C . GLU A 1 82 ? -3.296 1.647 -7.485 1.00 92.56 82 GLU A C 1
ATOM 665 O O . GLU A 1 82 ? -4.240 1.104 -6.913 1.00 92.56 82 GLU A O 1
ATOM 670 N N . ASP A 1 83 ? -3.443 2.289 -8.650 1.00 91.94 83 ASP A N 1
ATOM 671 C CA . ASP A 1 83 ? -4.732 2.479 -9.318 1.00 91.94 83 ASP A CA 1
ATOM 672 C C . ASP A 1 83 ? -5.357 1.172 -9.833 1.00 91.94 83 ASP A C 1
ATOM 674 O O . ASP A 1 83 ? -6.579 1.039 -9.855 1.00 91.94 83 ASP A O 1
ATOM 678 N N . GLU A 1 84 ? -4.548 0.175 -10.198 1.00 93.88 84 GLU A N 1
ATOM 679 C CA . GLU A 1 84 ? -5.053 -1.147 -10.596 1.00 93.88 84 GLU A CA 1
ATOM 680 C C . GLU A 1 84 ? -5.641 -1.909 -9.408 1.00 93.88 84 GLU A C 1
ATOM 682 O O . GLU A 1 84 ? -6.675 -2.565 -9.538 1.00 93.88 84 GLU A O 1
ATOM 687 N N . VAL A 1 85 ? -5.006 -1.805 -8.238 1.00 93.12 85 VAL A N 1
ATOM 688 C CA . VAL A 1 85 ? -5.508 -2.433 -7.009 1.00 93.12 85 VAL A CA 1
ATOM 689 C C . VAL A 1 85 ? -6.755 -1.709 -6.509 1.00 93.12 85 VAL A C 1
ATOM 691 O O . VAL A 1 85 ? -7.708 -2.363 -6.090 1.00 93.12 85 VAL A O 1
ATOM 694 N N . LEU A 1 86 ? -6.801 -0.379 -6.620 1.00 92.94 86 LEU A N 1
ATOM 695 C CA . LEU A 1 86 ? -7.991 0.403 -6.285 1.00 92.94 86 LEU A CA 1
ATOM 696 C C . LEU A 1 86 ? -9.209 -0.016 -7.108 1.00 92.94 86 LEU A C 1
ATOM 698 O O . LEU A 1 86 ? -10.258 -0.283 -6.529 1.00 92.94 86 LEU A O 1
ATOM 702 N N . LYS A 1 87 ? -9.058 -0.179 -8.425 1.00 94.31 87 LYS A N 1
ATOM 703 C CA . LYS A 1 87 ? -10.146 -0.659 -9.293 1.00 94.31 87 LYS A CA 1
ATOM 704 C C . LYS A 1 87 ? -10.698 -2.012 -8.841 1.00 94.31 87 LYS A C 1
ATOM 706 O O . LYS A 1 87 ? -11.911 -2.180 -8.768 1.00 94.31 87 LYS A O 1
ATOM 711 N N . GLN A 1 88 ? -9.828 -2.955 -8.471 1.00 93.06 88 GLN A N 1
ATOM 712 C CA . GLN A 1 88 ? -10.263 -4.263 -7.961 1.00 93.06 88 GLN A CA 1
ATOM 713 C C . GLN A 1 88 ? -11.067 -4.132 -6.662 1.00 93.06 88 GLN A C 1
ATOM 715 O O . GLN A 1 88 ? -12.073 -4.812 -6.476 1.00 93.06 88 GLN A O 1
ATOM 720 N N . VAL A 1 89 ? -10.643 -3.242 -5.764 1.00 92.06 89 VAL A N 1
ATOM 721 C CA . VAL A 1 89 ? -11.348 -2.975 -4.506 1.00 92.06 89 VAL A CA 1
ATOM 722 C C . VAL A 1 89 ? -12.714 -2.333 -4.769 1.00 92.06 89 VAL A C 1
ATOM 724 O O . VAL A 1 89 ? -13.713 -2.778 -4.206 1.00 92.06 89 VAL A O 1
ATOM 727 N N . GLU A 1 90 ? -12.790 -1.344 -5.661 1.00 92.94 90 GLU A N 1
ATOM 728 C CA . GLU A 1 90 ? -14.051 -0.716 -6.073 1.00 92.94 90 GLU A CA 1
ATOM 729 C C . GLU A 1 90 ? -15.042 -1.727 -6.662 1.00 92.94 90 GLU A C 1
ATOM 731 O O . GLU A 1 90 ? -16.231 -1.681 -6.351 1.00 92.94 90 GLU A O 1
ATOM 736 N N . GLU A 1 91 ? -14.571 -2.662 -7.489 1.00 94.81 91 GLU A N 1
ATOM 737 C CA . GLU A 1 91 ? -15.406 -3.731 -8.045 1.00 94.81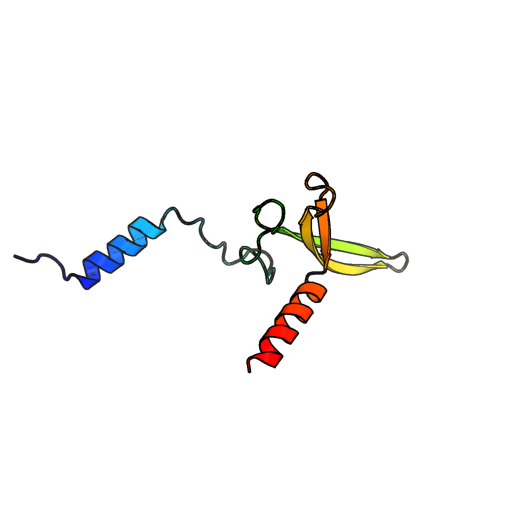 91 GLU A CA 1
ATOM 738 C C . GLU A 1 91 ? -15.984 -4.646 -6.965 1.00 94.81 91 GLU A C 1
ATOM 740 O O . GLU A 1 91 ? -17.142 -5.052 -7.066 1.00 94.81 91 GLU A O 1
ATOM 745 N N . VAL A 1 92 ? -15.212 -4.958 -5.922 1.00 93.50 92 VAL A N 1
ATOM 746 C CA . VAL A 1 92 ? -15.703 -5.743 -4.782 1.00 93.50 92 VAL A CA 1
ATOM 747 C C . VAL A 1 92 ? -16.778 -4.968 -4.024 1.00 93.50 92 VAL A C 1
ATOM 749 O O . VAL A 1 92 ? -17.835 -5.528 -3.738 1.00 93.50 92 VAL A O 1
ATOM 752 N N . PHE A 1 93 ? -16.560 -3.680 -3.750 1.00 91.88 93 PHE A N 1
ATOM 753 C CA . PHE A 1 93 ? -17.554 -2.851 -3.062 1.00 91.88 93 PHE A CA 1
ATOM 754 C C . PHE A 1 93 ? -18.855 -2.707 -3.859 1.00 91.88 93 PHE A C 1
ATOM 756 O O . PHE A 1 93 ? -19.927 -2.818 -3.271 1.00 91.88 93 PHE A O 1
ATOM 763 N N . LYS A 1 94 ? -18.784 -2.569 -5.190 1.00 94.44 94 LYS A N 1
ATOM 764 C CA . LYS A 1 94 ? -19.962 -2.525 -6.081 1.00 94.44 94 LYS A CA 1
ATOM 765 C C . LYS A 1 94 ? -20.797 -3.808 -6.094 1.00 94.44 94 LYS A C 1
ATOM 767 O O . LYS A 1 94 ? -21.916 -3.786 -6.581 1.00 94.44 94 LYS A O 1
ATOM 772 N N . ARG A 1 95 ? -20.243 -4.939 -5.650 1.00 91.31 95 ARG A N 1
ATOM 773 C CA . ARG A 1 95 ? -20.977 -6.212 -5.551 1.00 91.31 95 ARG A CA 1
ATOM 774 C C . ARG A 1 95 ? -21.672 -6.391 -4.203 1.00 91.31 95 ARG A C 1
ATOM 776 O O . ARG A 1 95 ? -22.498 -7.289 -4.080 1.00 91.31 95 ARG A O 1
ATOM 783 N N . ILE A 1 96 ? -21.275 -5.613 -3.196 1.00 89.19 96 ILE A N 1
ATOM 784 C CA . ILE A 1 96 ? -21.766 -5.728 -1.816 1.00 89.19 96 ILE A CA 1
ATOM 785 C C . ILE A 1 96 ? -22.759 -4.603 -1.486 1.00 89.19 96 ILE A C 1
ATOM 787 O O . ILE A 1 96 ? -23.652 -4.824 -0.671 1.00 89.19 96 ILE A O 1
ATOM 791 N N . GLY A 1 97 ? -22.597 -3.420 -2.089 1.00 63.81 97 GLY A N 1
ATOM 792 C CA . GLY A 1 97 ? -23.568 -2.318 -2.040 1.00 63.81 97 GLY A CA 1
ATOM 793 C C . GLY A 1 97 ? -24.577 -2.390 -3.174 1.00 63.81 97 GLY A C 1
ATOM 794 O O . GLY A 1 97 ? -25.710 -1.920 -2.947 1.00 63.81 97 GLY A O 1
#

Sequence (97 aa):
MTIITKETFMACKDVRLGWKKKPFKYGGKDFLFRGLITCAVTGKMVTSEIHSKTYSDGKVDEWTYLGTWNPKNPNKKIYVREDEVLKQVEEVFKRIG

Secondary structure (DSSP, 8-state):
--SS-HHHHHHHHHHHHHTTSPP--TTS---TTTTT-B-TTT-PBPEEEEEEEE-TTS-EEEEEEEEEE-SS-TTSEEEEEHHHHHHHHHHHHHHH-

Foldseek 3Di:
DDPDDPVVVVVVVCCVVCVPPDDPPPDDPPQPCVPPDAAPQPRHDWDKDKDWDQDPVRDIDIFIWTWAADNVGRVDIDTDGSVVVVVVVVVVVVVVD